Protein AF-A0A8T6F4T0-F1 (afdb_monomer)

Foldseek 3Di:
DDPPPDPPPPPPQPQPPAPQCLLVLLVVLCVQLVHDLVRLCVQLVHDSVVSVCVNVVHGDGPVVVVSQQSSQVSDVCGCCSNRVPPVVPPPPPPPPPPDDDDDDD

Structure (mmCIF, N/CA/C/O backbone):
data_AF-A0A8T6F4T0-F1
#
_entry.id   AF-A0A8T6F4T0-F1
#
loop_
_atom_site.group_PDB
_atom_site.id
_atom_site.type_symbol
_atom_site.label_atom_id
_atom_site.label_alt_id
_atom_site.label_comp_id
_atom_site.label_asym_id
_atom_site.label_entity_id
_atom_site.label_seq_id
_atom_site.pdbx_PDB_ins_code
_atom_site.Cartn_x
_atom_site.Cartn_y
_atom_site.Cartn_z
_atom_site.occupancy
_atom_site.B_iso_or_equiv
_atom_site.auth_seq_id
_atom_site.auth_comp_id
_atom_site.auth_asym_id
_atom_site.auth_atom_id
_atom_site.pdbx_PDB_model_num
ATOM 1 N N . MET A 1 1 ? 40.408 -30.796 -5.777 1.00 40.78 1 MET A N 1
ATOM 2 C CA . MET A 1 1 ? 39.654 -29.657 -5.211 1.00 40.78 1 MET A CA 1
ATOM 3 C C . MET A 1 1 ? 39.073 -28.874 -6.378 1.00 40.78 1 MET A C 1
ATOM 5 O O . MET A 1 1 ? 39.738 -27.997 -6.909 1.00 40.78 1 MET A O 1
ATOM 9 N N . SER A 1 2 ? 37.887 -29.267 -6.843 1.00 46.84 2 SER A N 1
ATOM 10 C CA . SER A 1 2 ? 37.190 -28.599 -7.945 1.00 46.84 2 SER A CA 1
ATOM 11 C C . SER A 1 2 ? 36.142 -27.685 -7.327 1.00 46.84 2 SER A C 1
ATOM 13 O O . SER A 1 2 ? 35.067 -28.140 -6.958 1.00 46.84 2 SER A O 1
ATOM 15 N N . SER A 1 3 ? 36.494 -26.417 -7.117 1.00 47.44 3 SER A N 1
ATOM 16 C CA . SER A 1 3 ? 35.524 -25.402 -6.714 1.00 47.44 3 SER A CA 1
ATOM 17 C C . SER A 1 3 ? 34.637 -25.098 -7.911 1.00 47.44 3 SER A C 1
ATOM 19 O O . SER A 1 3 ? 35.038 -24.391 -8.837 1.00 47.44 3 SER A O 1
ATOM 21 N N . GLU A 1 4 ? 33.438 -25.668 -7.886 1.00 47.84 4 GLU A N 1
ATOM 22 C CA . GLU A 1 4 ? 32.317 -25.246 -8.709 1.00 47.84 4 GLU A CA 1
ATOM 23 C C . GLU A 1 4 ? 32.117 -23.745 -8.480 1.00 47.84 4 GLU A C 1
ATOM 25 O O . GLU A 1 4 ? 31.735 -23.303 -7.394 1.00 47.84 4 GLU A O 1
ATOM 30 N N . ARG A 1 5 ? 32.476 -22.933 -9.481 1.00 53.31 5 ARG A N 1
ATOM 31 C CA . ARG A 1 5 ? 32.178 -21.503 -9.458 1.00 53.31 5 ARG A CA 1
ATOM 32 C C . ARG A 1 5 ? 30.665 -21.387 -9.461 1.00 53.31 5 ARG A C 1
ATOM 34 O O . ARG A 1 5 ? 30.026 -21.708 -10.460 1.00 53.31 5 ARG A O 1
ATOM 41 N N . GLY A 1 6 ? 30.141 -20.976 -8.310 1.00 47.25 6 GLY A N 1
ATOM 42 C CA . GLY A 1 6 ? 28.734 -20.720 -8.082 1.00 47.25 6 GLY A CA 1
ATOM 43 C C . GLY A 1 6 ? 28.152 -19.950 -9.253 1.00 47.25 6 GLY A C 1
ATOM 44 O O . GLY A 1 6 ? 28.643 -18.886 -9.630 1.00 47.25 6 GLY A O 1
ATOM 45 N N . SER A 1 7 ? 27.119 -20.542 -9.836 1.00 46.44 7 SER A N 1
ATOM 46 C CA . SER A 1 7 ? 26.242 -19.889 -10.783 1.00 46.44 7 SER A CA 1
ATOM 47 C C . SER A 1 7 ? 25.612 -18.705 -10.050 1.00 46.44 7 SER A C 1
ATOM 49 O O . SER A 1 7 ? 24.629 -18.858 -9.325 1.00 46.44 7 SER A O 1
ATOM 51 N N . SER A 1 8 ? 26.226 -17.525 -10.157 1.00 44.00 8 SER A N 1
ATOM 52 C CA . SER A 1 8 ? 25.557 -16.265 -9.861 1.00 44.00 8 SER A CA 1
ATOM 53 C C . SER A 1 8 ? 24.445 -16.135 -10.888 1.00 44.00 8 SER A C 1
ATOM 55 O O . SER A 1 8 ? 24.624 -15.528 -11.942 1.00 44.00 8 SER A O 1
ATOM 57 N N . ALA A 1 9 ? 23.304 -16.755 -10.590 1.00 53.69 9 ALA A N 1
ATOM 58 C CA . ALA A 1 9 ? 22.046 -16.400 -11.199 1.00 53.69 9 ALA A CA 1
ATOM 59 C C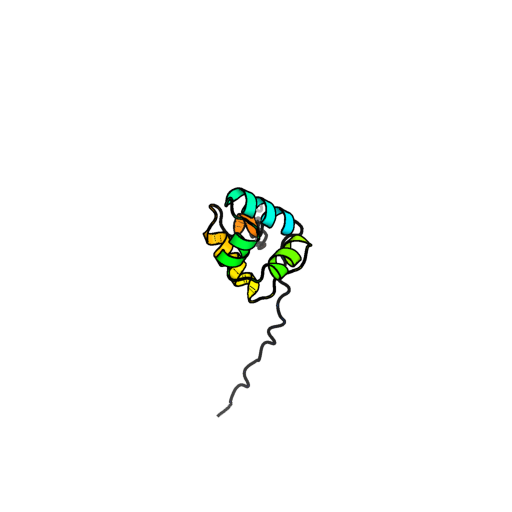 . ALA A 1 9 ? 21.905 -14.896 -10.973 1.00 53.69 9 ALA A C 1
ATOM 61 O O . ALA A 1 9 ? 21.663 -14.441 -9.855 1.00 53.69 9 ALA A O 1
ATOM 62 N N . LEU A 1 10 ? 22.186 -14.124 -12.022 1.00 43.91 10 LEU A N 1
ATOM 63 C CA . LEU A 1 10 ? 21.859 -12.716 -12.103 1.00 43.91 10 LEU A CA 1
ATOM 64 C C . LEU A 1 10 ? 20.375 -12.628 -11.756 1.00 43.91 10 LEU A C 1
ATOM 66 O O . LEU A 1 10 ? 19.523 -12.963 -12.581 1.00 43.91 10 LEU A O 1
ATOM 70 N N . TYR A 1 11 ? 20.073 -12.239 -10.515 1.00 44.56 11 TYR A N 1
ATOM 71 C CA . TYR A 1 11 ? 18.744 -11.801 -10.124 1.00 44.56 11 TYR A CA 1
ATOM 72 C C . TYR A 1 11 ? 18.483 -10.545 -10.939 1.00 44.56 11 TYR A C 1
ATOM 74 O O . TYR A 1 11 ? 18.775 -9.425 -10.525 1.00 44.56 11 TYR A O 1
ATOM 82 N N . THR A 1 12 ? 17.993 -10.751 -12.156 1.00 47.09 12 THR A N 1
ATOM 83 C CA . THR A 1 12 ? 17.376 -9.685 -12.921 1.00 47.09 12 THR A CA 1
ATOM 84 C C . THR A 1 12 ? 16.196 -9.280 -12.050 1.00 47.09 12 THR A C 1
ATOM 86 O O . THR A 1 12 ? 15.398 -10.169 -11.735 1.00 47.09 12 THR A O 1
ATOM 89 N N . PRO A 1 13 ? 16.120 -8.031 -11.553 1.00 51.22 13 PRO A N 1
ATOM 90 C CA . PRO A 1 13 ? 15.000 -7.621 -10.725 1.00 51.22 13 PRO A CA 1
ATOM 91 C C . PRO A 1 13 ? 13.737 -7.937 -11.517 1.00 51.22 13 PRO A C 1
ATOM 93 O O . PRO A 1 13 ? 13.501 -7.358 -12.577 1.00 51.22 13 PRO A O 1
ATOM 96 N N . GLY A 1 14 ? 12.997 -8.947 -11.056 1.00 50.97 14 GLY A N 1
ATOM 97 C CA . GLY A 1 14 ? 11.760 -9.345 -11.693 1.00 50.97 14 GLY A CA 1
ATOM 98 C C . GLY A 1 14 ? 10.863 -8.125 -11.663 1.00 50.97 14 GLY A C 1
ATOM 99 O O . GLY A 1 14 ? 10.614 -7.574 -10.590 1.00 50.97 14 GLY A O 1
ATOM 100 N N . ILE A 1 15 ? 10.442 -7.659 -12.835 1.00 54.56 15 ILE A N 1
ATOM 101 C CA . ILE A 1 15 ? 9.410 -6.634 -12.908 1.00 54.56 15 ILE A CA 1
ATOM 102 C C . ILE A 1 15 ? 8.206 -7.248 -12.197 1.00 54.56 15 ILE A C 1
ATOM 104 O O . ILE A 1 15 ? 7.690 -8.278 -12.632 1.00 54.56 15 ILE A O 1
ATOM 108 N N . ALA A 1 16 ? 7.833 -6.688 -11.049 1.00 58.78 16 ALA A N 1
ATOM 109 C CA . ALA A 1 16 ? 6.712 -7.186 -10.272 1.00 58.78 16 ALA A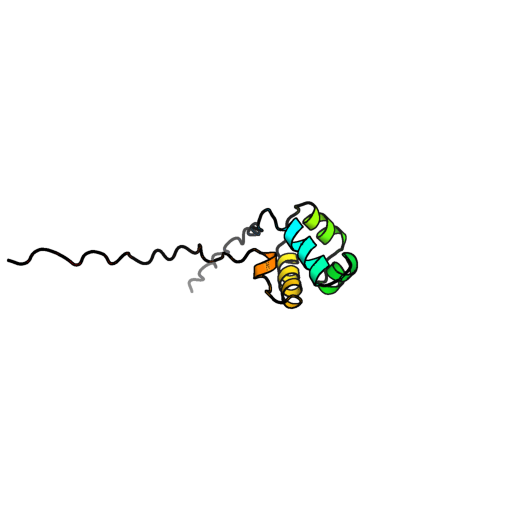 CA 1
ATOM 110 C C . ALA A 1 16 ? 5.439 -6.937 -11.080 1.00 58.78 16 ALA A C 1
ATOM 112 O O . ALA A 1 16 ? 4.944 -5.821 -11.060 1.00 58.78 16 ALA A O 1
ATOM 113 N N . LEU A 1 17 ? 4.958 -7.942 -11.822 1.00 67.12 17 LEU A N 1
ATOM 114 C CA . LEU A 1 17 ? 3.733 -7.885 -12.627 1.00 67.12 17 LEU A CA 1
ATOM 115 C C . LEU A 1 17 ? 2.523 -7.707 -11.711 1.00 67.12 17 LEU A C 1
ATOM 117 O O . LEU A 1 17 ? 1.888 -8.672 -11.293 1.00 67.12 17 LEU A O 1
ATOM 121 N N . LEU A 1 18 ? 2.256 -6.453 -11.359 1.00 73.81 18 LEU A N 1
ATOM 122 C CA . LEU A 1 18 ? 1.028 -6.049 -10.704 1.00 73.81 18 LEU A CA 1
ATOM 123 C C . LEU A 1 18 ? -0.102 -5.993 -11.732 1.00 73.81 18 LEU A C 1
ATOM 125 O O . LEU A 1 18 ? 0.153 -5.704 -12.903 1.00 73.81 18 LEU A O 1
ATOM 129 N N . PRO A 1 19 ? -1.347 -6.246 -11.306 1.00 79.62 19 PRO A N 1
ATOM 130 C CA . PRO A 1 19 ? -2.484 -6.126 -12.200 1.00 79.62 19 PRO A CA 1
ATOM 131 C C . PRO A 1 19 ? -2.700 -4.658 -12.602 1.00 79.62 19 PRO A C 1
ATOM 133 O O . PRO A 1 19 ? -2.432 -3.741 -11.822 1.00 79.62 19 PRO A O 1
ATOM 136 N N . ASP A 1 20 ? -3.208 -4.421 -13.813 1.00 82.44 20 ASP A N 1
ATOM 137 C CA . ASP A 1 20 ? -3.394 -3.069 -14.367 1.00 82.44 20 ASP A CA 1
ATOM 138 C C . ASP A 1 20 ? -4.334 -2.190 -13.519 1.00 82.44 20 ASP A C 1
ATOM 140 O O . ASP A 1 20 ? -4.224 -0.962 -13.497 1.00 82.44 20 ASP A O 1
ATOM 144 N N . ASP A 1 21 ? -5.245 -2.812 -12.769 1.00 83.94 21 ASP A N 1
ATOM 145 C CA . ASP A 1 21 ? -6.175 -2.152 -11.854 1.00 83.94 21 ASP A CA 1
ATOM 146 C C . ASP A 1 21 ? -5.608 -1.957 -10.433 1.00 83.94 21 ASP A C 1
ATOM 148 O O . ASP A 1 21 ? -6.316 -1.480 -9.542 1.00 83.94 21 ASP A O 1
ATOM 152 N N . PHE A 1 22 ? -4.321 -2.241 -10.207 1.00 86.25 22 PHE A N 1
ATOM 153 C CA . PHE A 1 22 ? -3.646 -2.056 -8.919 1.00 86.25 22 PHE A CA 1
ATOM 154 C C . PHE A 1 22 ? -3.883 -0.679 -8.263 1.00 86.25 22 PHE A C 1
ATOM 156 O O . PHE A 1 22 ? -4.213 -0.648 -7.074 1.00 86.25 22 PHE A O 1
ATOM 163 N N . PRO A 1 23 ? -3.819 0.468 -8.976 1.00 88.38 23 PRO A N 1
ATOM 164 C CA . PRO A 1 23 ? -4.107 1.770 -8.367 1.00 88.38 23 PRO A CA 1
ATOM 165 C C . PRO A 1 23 ? -5.536 1.887 -7.811 1.0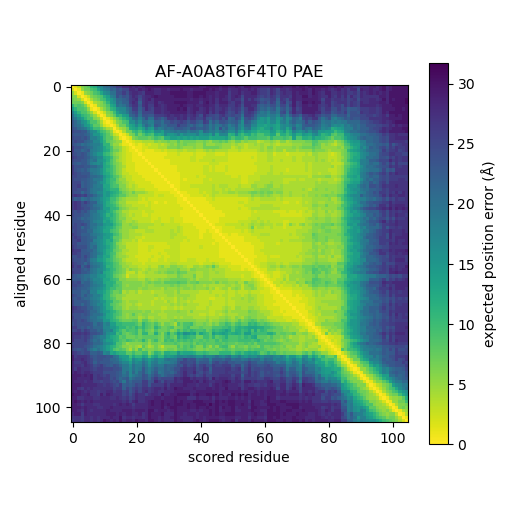0 88.38 23 PRO A C 1
ATOM 167 O O . PRO A 1 23 ? -5.766 2.530 -6.780 1.00 88.38 23 PRO A O 1
ATOM 170 N N . HIS A 1 24 ? -6.501 1.246 -8.477 1.00 86.88 24 HIS A N 1
ATOM 171 C CA . HIS A 1 24 ? -7.897 1.220 -8.044 1.00 86.88 24 HIS A CA 1
ATOM 172 C C . HIS A 1 24 ? -8.055 0.325 -6.814 1.00 86.88 24 HIS A C 1
ATOM 174 O O . HIS A 1 24 ? -8.675 0.736 -5.834 1.00 86.88 24 HIS A O 1
ATOM 180 N N . ARG A 1 25 ? -7.409 -0.848 -6.808 1.00 85.94 25 ARG A N 1
ATOM 181 C CA . ARG A 1 25 ? -7.388 -1.766 -5.656 1.00 85.94 25 ARG A CA 1
ATOM 182 C C . ARG A 1 25 ? -6.775 -1.120 -4.419 1.00 85.94 25 ARG A C 1
ATOM 184 O O . ARG A 1 25 ? -7.323 -1.235 -3.328 1.00 85.94 25 ARG A O 1
ATOM 191 N N . LEU A 1 26 ? -5.683 -0.380 -4.592 1.00 86.94 26 LEU A N 1
ATOM 192 C CA . LEU A 1 26 ? -5.042 0.370 -3.516 1.00 86.94 26 LEU A CA 1
ATOM 193 C C . LEU A 1 26 ? -5.978 1.450 -2.936 1.00 86.94 26 LEU A C 1
ATOM 195 O O . LEU A 1 26 ? -6.003 1.675 -1.727 1.00 86.94 26 LEU A O 1
ATOM 199 N N . THR A 1 27 ? -6.789 2.085 -3.787 1.00 88.25 27 THR A N 1
ATOM 200 C CA . THR A 1 27 ? -7.810 3.060 -3.365 1.00 88.25 27 THR A CA 1
ATOM 201 C C . THR A 1 27 ? -8.948 2.397 -2.595 1.00 88.25 27 THR A C 1
ATOM 203 O O . THR A 1 27 ? -9.268 2.847 -1.496 1.00 88.25 27 THR A O 1
ATOM 206 N N . ALA A 1 28 ? -9.479 1.279 -3.090 1.00 84.94 28 ALA A N 1
ATOM 207 C CA . ALA A 1 28 ? -10.498 0.503 -2.383 1.00 84.94 28 ALA A CA 1
ATOM 208 C C . ALA A 1 28 ? -9.996 0.002 -1.014 1.00 84.94 28 ALA A C 1
ATOM 210 O O . ALA A 1 28 ? -10.728 0.006 -0.022 1.00 84.94 28 ALA A O 1
ATOM 211 N N . LEU A 1 29 ? -8.716 -0.370 -0.920 1.00 82.94 29 LEU A N 1
ATOM 212 C CA . LEU A 1 29 ? -8.093 -0.777 0.337 1.00 82.94 29 LEU A CA 1
ATOM 213 C C . LEU A 1 29 ? -8.044 0.365 1.361 1.00 82.94 29 LEU A C 1
ATOM 215 O O . LEU A 1 29 ? -8.333 0.177 2.544 1.00 82.94 29 LEU A O 1
ATOM 219 N N . LYS A 1 30 ? -7.696 1.570 0.904 1.00 87.75 30 LYS A N 1
ATOM 220 C CA . LYS A 1 30 ? -7.680 2.784 1.729 1.00 87.75 30 LYS A CA 1
ATOM 221 C C . LYS A 1 30 ? -9.072 3.120 2.258 1.00 87.75 30 LYS A C 1
ATOM 223 O O . LYS A 1 30 ? -9.209 3.582 3.386 1.00 87.75 30 LYS A O 1
ATOM 228 N N . GLU A 1 31 ? -10.101 2.902 1.450 1.00 87.25 31 GLU A N 1
ATOM 229 C CA . GLU A 1 31 ? -11.496 3.086 1.858 1.00 87.25 31 GLU A CA 1
ATOM 230 C C . GLU A 1 31 ? -11.924 2.033 2.884 1.00 87.25 31 GLU A C 1
ATOM 232 O O . GLU A 1 31 ? -12.506 2.382 3.906 1.00 87.25 31 GLU A O 1
ATOM 237 N N . THR A 1 32 ? -11.540 0.773 2.671 1.00 82.62 32 THR A N 1
ATOM 238 C CA . THR A 1 32 ? -11.862 -0.349 3.569 1.00 82.62 32 THR A CA 1
ATOM 239 C C . THR A 1 32 ? -11.209 -0.205 4.946 1.00 82.62 32 THR A C 1
ATOM 241 O O . THR A 1 32 ? -11.827 -0.491 5.966 1.00 82.62 32 THR A O 1
ATOM 244 N N . THR A 1 33 ? -9.958 0.254 4.987 1.00 82.31 33 THR A N 1
ATOM 245 C CA . THR A 1 33 ? -9.202 0.451 6.238 1.00 82.31 33 THR A CA 1
ATOM 246 C C . THR A 1 33 ? -9.566 1.747 6.964 1.00 82.31 33 THR A C 1
ATOM 248 O O . THR A 1 33 ? -9.182 1.929 8.116 1.00 82.31 33 THR A O 1
ATOM 251 N N . GLY A 1 34 ? -10.261 2.678 6.301 1.00 86.31 34 GLY A N 1
ATOM 252 C CA . GLY A 1 34 ? -10.548 4.011 6.838 1.00 86.31 34 GLY A CA 1
ATOM 253 C C . GLY A 1 34 ? -9.308 4.898 7.022 1.00 86.31 34 GLY A C 1
ATOM 254 O O . GLY A 1 34 ? -9.422 6.009 7.541 1.00 86.31 34 GLY A O 1
ATOM 255 N N . LEU A 1 35 ? -8.125 4.449 6.591 1.00 87.25 35 LEU A N 1
ATOM 256 C CA . LEU A 1 35 ? -6.876 5.184 6.766 1.00 87.25 35 LEU A CA 1
ATOM 257 C C . LEU A 1 35 ? -6.791 6.382 5.809 1.00 87.25 35 LEU A C 1
ATOM 259 O O . LEU A 1 35 ? -7.371 6.412 4.716 1.00 87.25 35 LEU A O 1
ATOM 263 N N . THR A 1 36 ? -6.026 7.399 6.202 1.00 92.25 36 THR A N 1
ATOM 264 C CA . THR A 1 36 ? -5.544 8.410 5.254 1.00 92.25 36 THR A CA 1
ATOM 265 C C . THR A 1 36 ? -4.414 7.818 4.413 1.00 92.25 36 THR A C 1
ATOM 267 O O . THR A 1 36 ? -3.818 6.806 4.773 1.00 92.25 36 THR A O 1
ATOM 270 N N . TRP A 1 37 ? -4.085 8.449 3.286 1.00 89.75 37 TRP A N 1
ATOM 271 C CA . TRP A 1 37 ? -2.949 8.008 2.472 1.00 89.75 37 TRP A CA 1
ATOM 272 C C . TRP A 1 37 ? -1.620 8.072 3.235 1.00 89.75 37 TRP A C 1
ATOM 274 O O . TRP A 1 37 ? -0.819 7.150 3.134 1.00 89.75 37 TRP A O 1
ATOM 284 N N . GLU A 1 38 ? -1.405 9.117 4.036 1.00 91.19 38 GLU A N 1
ATOM 285 C CA . GLU A 1 38 ? -0.236 9.209 4.923 1.00 91.19 38 GLU A CA 1
ATOM 286 C C . GLU A 1 38 ? -0.266 8.154 6.027 1.00 91.19 38 GLU A C 1
ATOM 288 O O . GLU A 1 38 ? 0.759 7.537 6.300 1.00 91.19 38 GLU A O 1
ATOM 293 N N . GLY A 1 39 ? -1.434 7.905 6.625 1.00 89.81 39 GLY A N 1
ATOM 294 C CA . GLY A 1 39 ? -1.602 6.858 7.630 1.00 89.81 39 GLY A CA 1
ATOM 295 C C . GLY A 1 39 ? -1.261 5.484 7.065 1.00 89.81 39 GLY A C 1
ATOM 296 O O . GLY A 1 39 ? -0.481 4.759 7.664 1.00 89.81 39 GLY A O 1
ATOM 297 N N . MET A 1 40 ? -1.755 5.171 5.865 1.00 88.75 40 MET A N 1
ATOM 298 C CA . MET A 1 40 ? -1.427 3.934 5.161 1.00 88.75 40 MET A CA 1
ATOM 299 C C . MET A 1 40 ? 0.072 3.829 4.857 1.00 88.75 40 MET A C 1
ATOM 301 O O . MET A 1 40 ? 0.658 2.784 5.113 1.00 88.75 40 MET A O 1
ATOM 305 N N . ALA A 1 41 ? 0.699 4.900 4.357 1.00 90.38 41 ALA A N 1
ATOM 306 C CA . ALA A 1 41 ? 2.136 4.929 4.084 1.00 90.38 41 ALA A CA 1
ATOM 307 C C . ALA A 1 41 ? 2.963 4.671 5.357 1.00 90.38 41 ALA A C 1
ATOM 309 O O . ALA A 1 41 ? 3.876 3.847 5.353 1.00 90.38 41 ALA A O 1
ATOM 310 N N . CYS A 1 42 ? 2.582 5.321 6.459 1.00 90.00 42 CYS A N 1
ATOM 311 C CA . CYS A 1 42 ? 3.203 5.158 7.769 1.00 90.00 42 CYS A CA 1
ATOM 312 C C . CYS A 1 42 ? 3.024 3.733 8.315 1.00 90.00 42 CYS A C 1
ATOM 314 O O . CYS A 1 42 ? 3.990 3.130 8.775 1.00 90.00 42 CYS A O 1
ATOM 316 N N . SER A 1 43 ? 1.823 3.157 8.190 1.00 85.69 43 SER A N 1
ATOM 317 C CA . SER A 1 43 ? 1.527 1.792 8.640 1.00 85.69 43 SER A CA 1
ATOM 318 C C . SER A 1 43 ? 2.367 0.722 7.946 1.00 85.69 43 SER A C 1
ATOM 320 O O . SER A 1 43 ? 2.607 -0.318 8.547 1.00 85.69 43 SER A O 1
ATOM 322 N N . ILE A 1 44 ? 2.815 0.966 6.712 1.00 85.25 44 ILE A N 1
ATOM 323 C CA . ILE A 1 44 ? 3.599 -0.002 5.926 1.00 85.25 44 ILE A CA 1
ATOM 324 C C . ILE A 1 44 ? 5.053 0.431 5.716 1.00 85.25 44 ILE A C 1
ATOM 326 O O . ILE A 1 44 ? 5.782 -0.190 4.948 1.00 85.25 44 ILE A O 1
ATOM 330 N N . GLY A 1 45 ? 5.481 1.508 6.381 1.00 88.38 45 GLY A N 1
ATOM 331 C CA . GLY A 1 45 ? 6.862 1.986 6.349 1.00 88.38 45 GLY A CA 1
ATOM 332 C C . GLY A 1 45 ? 7.341 2.487 4.983 1.00 88.38 45 GLY A C 1
ATOM 333 O O . GLY A 1 45 ? 8.537 2.416 4.703 1.00 88.38 45 GLY A O 1
ATOM 334 N N . VAL A 1 46 ? 6.442 2.986 4.126 1.00 88.56 46 VAL A N 1
ATOM 335 C CA . VAL A 1 46 ? 6.800 3.529 2.801 1.00 88.56 46 VAL A CA 1
ATOM 336 C C . VAL A 1 46 ? 6.685 5.044 2.771 1.00 88.56 46 VAL A C 1
ATOM 338 O O . VAL A 1 46 ? 5.892 5.649 3.491 1.00 88.56 46 VAL A O 1
ATOM 341 N N . ASP A 1 47 ? 7.461 5.676 1.893 1.00 89.38 47 ASP A N 1
ATOM 342 C CA . ASP A 1 47 ? 7.375 7.119 1.699 1.00 89.38 47 ASP A CA 1
ATOM 343 C C . ASP A 1 47 ? 6.019 7.495 1.052 1.00 89.38 47 ASP A C 1
ATOM 345 O O . ASP A 1 47 ? 5.617 6.874 0.057 1.00 89.38 47 ASP A O 1
ATOM 349 N N . PRO A 1 48 ? 5.307 8.530 1.542 1.00 88.75 48 PRO A N 1
ATOM 350 C CA . PRO A 1 48 ? 4.038 8.967 0.958 1.00 88.75 48 PRO A CA 1
ATOM 351 C C . PRO A 1 48 ? 4.114 9.294 -0.542 1.00 88.75 48 PRO A C 1
ATOM 353 O O . PRO A 1 48 ? 3.132 9.121 -1.268 1.00 88.75 48 PRO A O 1
ATOM 356 N N . ARG A 1 49 ? 5.277 9.732 -1.043 1.00 89.69 49 ARG A N 1
ATOM 357 C CA . ARG A 1 49 ? 5.523 9.988 -2.469 1.00 89.69 49 ARG A CA 1
ATOM 358 C C . ARG A 1 49 ? 5.594 8.694 -3.270 1.00 89.69 49 ARG A C 1
ATOM 360 O O . ARG A 1 49 ? 5.091 8.670 -4.390 1.00 89.69 49 ARG A O 1
ATOM 367 N N . GLN A 1 50 ? 6.163 7.621 -2.712 1.00 88.75 50 GLN A N 1
ATOM 368 C CA . GLN A 1 50 ? 6.140 6.298 -3.350 1.00 88.75 50 GLN A CA 1
ATOM 369 C C . GLN A 1 50 ? 4.703 5.792 -3.463 1.00 88.75 50 GLN A C 1
ATOM 371 O O . GLN A 1 50 ? 4.271 5.401 -4.545 1.00 88.75 50 GLN A O 1
ATOM 376 N N . LEU A 1 51 ? 3.921 5.914 -2.388 1.00 88.88 51 LEU A N 1
ATOM 377 C CA . LEU A 1 51 ? 2.506 5.549 -2.411 1.00 88.88 51 LEU A CA 1
ATOM 378 C C . LEU A 1 51 ? 1.713 6.396 -3.424 1.00 88.88 51 LEU A C 1
ATOM 380 O O . LEU A 1 51 ? 0.856 5.888 -4.147 1.00 88.88 51 LEU A O 1
ATOM 384 N N . GLN A 1 52 ? 2.021 7.691 -3.540 1.00 89.44 52 GLN A N 1
ATOM 385 C CA . GLN A 1 52 ? 1.437 8.557 -4.567 1.00 89.44 52 GLN A CA 1
ATOM 386 C C . GLN A 1 52 ? 1.830 8.131 -5.988 1.00 89.44 52 GLN A C 1
ATOM 388 O O . GLN A 1 52 ? 1.004 8.213 -6.898 1.00 89.44 52 GLN A O 1
ATOM 393 N N . GLN A 1 53 ? 3.064 7.672 -6.190 1.00 89.31 53 GLN A N 1
ATOM 394 C CA . GLN A 1 53 ? 3.526 7.152 -7.472 1.00 89.31 53 GLN A CA 1
ATOM 395 C C . GLN A 1 53 ? 2.732 5.902 -7.868 1.00 89.31 53 GLN A C 1
ATOM 397 O O . GLN A 1 53 ? 2.283 5.805 -9.007 1.00 89.31 53 GLN A O 1
ATOM 402 N N . TRP A 1 54 ? 2.473 4.999 -6.923 1.00 89.25 54 TRP A N 1
ATOM 403 C CA . TRP A 1 54 ? 1.674 3.788 -7.147 1.00 89.25 54 TRP A CA 1
ATOM 404 C C . TRP A 1 54 ? 0.242 4.096 -7.552 1.00 89.25 54 TRP A C 1
ATOM 406 O O . TRP A 1 54 ? -0.278 3.535 -8.512 1.00 89.25 54 TRP A O 1
ATOM 416 N N . ARG A 1 55 ? -0.367 5.093 -6.907 1.00 88.69 55 ARG A N 1
ATOM 417 C CA . ARG A 1 55 ? -1.697 5.598 -7.278 1.00 88.69 55 ARG A CA 1
ATOM 418 C C . ARG A 1 55 ? -1.764 6.161 -8.699 1.00 88.69 55 ARG A C 1
ATOM 420 O O . ARG A 1 55 ? -2.844 6.236 -9.270 1.00 88.69 55 ARG A O 1
ATOM 427 N N . ARG A 1 56 ? -0.630 6.585 -9.259 1.00 87.62 56 ARG A N 1
ATOM 428 C CA . ARG A 1 56 ? -0.518 7.091 -10.635 1.00 87.62 56 ARG A CA 1
ATOM 429 C C . ARG A 1 56 ? -0.129 6.002 -11.643 1.00 87.62 56 ARG A C 1
ATOM 431 O O . ARG A 1 56 ? 0.130 6.334 -12.793 1.00 87.62 56 ARG A O 1
ATOM 438 N N . GLY A 1 57 ? -0.068 4.734 -11.225 1.00 83.31 57 GLY A N 1
ATOM 439 C CA . GLY A 1 57 ? 0.342 3.608 -12.073 1.00 83.31 57 GLY A CA 1
ATOM 440 C C . GLY A 1 57 ? 1.843 3.311 -12.042 1.00 83.31 57 GLY A C 1
ATOM 441 O O . GLY A 1 57 ? 2.342 2.556 -12.870 1.00 83.31 57 GLY A O 1
ATOM 442 N N . GLY A 1 58 ? 2.586 3.908 -11.108 1.00 83.81 58 GLY A N 1
ATOM 443 C CA . GLY A 1 58 ? 3.973 3.542 -10.851 1.00 83.81 58 GLY A CA 1
ATOM 444 C C . GLY A 1 58 ? 4.091 2.196 -10.147 1.00 83.81 58 GLY A C 1
ATOM 445 O O . GLY A 1 58 ? 3.218 1.793 -9.385 1.00 83.81 58 GLY A O 1
ATOM 446 N N . TRP A 1 59 ? 5.205 1.515 -10.382 1.00 82.25 59 TRP A N 1
ATOM 447 C CA . TRP A 1 59 ? 5.406 0.150 -9.917 1.00 82.25 59 TRP A CA 1
ATOM 448 C C . TRP A 1 59 ? 6.265 0.155 -8.641 1.00 82.25 59 TRP A C 1
ATOM 450 O O . TRP A 1 59 ? 7.244 0.908 -8.573 1.00 82.25 59 TRP A O 1
ATOM 460 N N . PRO A 1 60 ? 5.922 -0.640 -7.613 1.00 82.00 60 PRO A N 1
ATOM 461 C CA . PRO A 1 60 ? 6.763 -0.817 -6.440 1.00 82.00 60 PRO A CA 1
ATOM 462 C C . PRO A 1 60 ? 8.057 -1.536 -6.825 1.00 82.00 60 PRO A C 1
ATOM 464 O O . PRO A 1 60 ? 8.088 -2.417 -7.682 1.00 82.00 60 PRO A O 1
ATOM 467 N N . ASN A 1 61 ? 9.145 -1.162 -6.159 1.00 80.44 61 ASN A N 1
ATOM 468 C CA . ASN A 1 61 ? 10.393 -1.911 -6.237 1.00 80.44 61 ASN A CA 1
ATOM 469 C C . ASN A 1 61 ? 10.337 -3.158 -5.329 1.00 80.44 61 ASN A C 1
ATOM 471 O O . ASN A 1 61 ? 9.408 -3.329 -4.540 1.00 80.44 61 ASN A O 1
ATOM 475 N N . GLY A 1 62 ? 11.352 -4.023 -5.407 1.00 74.19 62 GLY A N 1
ATOM 476 C CA . GLY A 1 62 ? 11.383 -5.269 -4.630 1.00 74.19 62 GLY A CA 1
ATOM 477 C C . GLY A 1 62 ? 11.270 -5.081 -3.109 1.00 74.19 62 GLY A C 1
ATOM 478 O O . GLY A 1 62 ? 10.644 -5.902 -2.449 1.00 74.19 62 GLY A O 1
ATOM 479 N N . GLY A 1 63 ? 11.802 -3.987 -2.551 1.00 75.75 63 GLY A N 1
ATOM 480 C CA . GLY A 1 63 ? 11.650 -3.676 -1.123 1.00 75.75 63 GLY A CA 1
ATOM 481 C C . GLY A 1 63 ? 10.224 -3.249 -0.767 1.00 75.75 63 GLY A C 1
ATOM 482 O O . GLY A 1 63 ? 9.665 -3.691 0.231 1.00 75.75 63 GLY A O 1
ATOM 483 N N . ALA A 1 64 ? 9.597 -2.458 -1.633 1.00 81.38 64 ALA A N 1
ATOM 484 C CA . ALA A 1 64 ? 8.212 -2.033 -1.489 1.00 81.38 64 ALA A CA 1
ATOM 485 C C . ALA A 1 64 ? 7.196 -3.175 -1.642 1.00 81.38 64 ALA A C 1
ATOM 487 O O . ALA A 1 64 ? 6.101 -3.089 -1.092 1.00 81.38 64 ALA A O 1
ATOM 488 N N . MET A 1 65 ? 7.544 -4.258 -2.342 1.00 81.81 65 MET A N 1
ATOM 489 C CA . MET A 1 65 ? 6.685 -5.443 -2.413 1.00 81.81 65 MET A 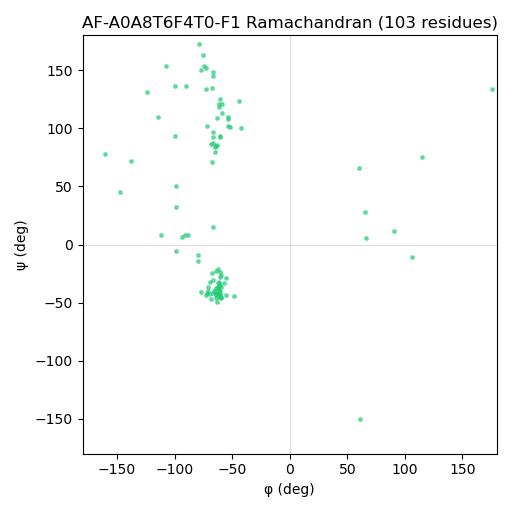CA 1
ATOM 490 C C . MET A 1 65 ? 6.456 -6.069 -1.034 1.00 81.81 65 MET A C 1
ATOM 492 O O . MET A 1 65 ? 5.345 -6.512 -0.763 1.00 81.81 65 MET A O 1
ATOM 496 N N . LEU A 1 66 ? 7.453 -6.057 -0.141 1.00 80.88 66 LEU A N 1
ATOM 497 C CA . LEU A 1 66 ? 7.283 -6.538 1.236 1.00 80.88 66 LEU A CA 1
ATOM 498 C C . LEU A 1 66 ? 6.301 -5.658 2.018 1.00 80.88 66 LEU A C 1
ATOM 500 O O . LEU A 1 66 ? 5.424 -6.179 2.698 1.00 80.88 66 LEU A O 1
ATOM 504 N N . ALA A 1 67 ? 6.361 -4.339 1.830 1.00 83.75 67 ALA A N 1
ATOM 505 C CA . ALA A 1 67 ? 5.398 -3.420 2.434 1.00 83.75 67 ALA A CA 1
ATOM 506 C C . ALA A 1 67 ? 3.956 -3.679 1.957 1.00 83.75 67 ALA A C 1
ATOM 508 O O . ALA A 1 67 ? 3.011 -3.506 2.723 1.00 83.75 67 ALA A O 1
ATOM 509 N N . LEU A 1 68 ? 3.762 -4.135 0.712 1.00 80.62 68 LEU A N 1
ATOM 510 C CA . LEU A 1 68 ? 2.442 -4.551 0.223 1.00 80.62 68 LEU A CA 1
ATOM 511 C C . LEU A 1 68 ? 1.944 -5.844 0.884 1.00 80.62 68 LEU A C 1
ATOM 513 O O . LEU A 1 68 ? 0.738 -5.996 1.075 1.00 80.62 68 LEU A O 1
ATOM 517 N N . VAL A 1 69 ? 2.849 -6.761 1.241 1.00 81.31 69 VAL A N 1
ATOM 518 C CA . VAL A 1 69 ? 2.514 -7.957 2.034 1.00 81.31 69 VAL A CA 1
ATOM 519 C C . VAL A 1 69 ? 2.015 -7.538 3.409 1.00 81.31 69 VAL A C 1
ATOM 521 O O . VAL A 1 69 ? 0.929 -7.961 3.804 1.00 81.31 69 VAL A O 1
ATOM 524 N N . ASP A 1 70 ? 2.744 -6.654 4.091 1.00 81.69 70 ASP A N 1
ATOM 525 C CA . ASP A 1 70 ? 2.337 -6.133 5.398 1.00 81.69 70 ASP A CA 1
ATOM 526 C C . ASP A 1 70 ? 0.996 -5.403 5.308 1.00 81.69 70 ASP A C 1
ATOM 528 O O . ASP A 1 70 ? 0.093 -5.663 6.105 1.00 81.69 70 ASP A O 1
ATOM 532 N N . LEU A 1 71 ? 0.808 -4.579 4.272 1.00 78.00 71 LEU A N 1
ATOM 533 C CA . LEU A 1 71 ? -0.454 -3.890 4.015 1.00 78.00 71 LEU A CA 1
ATOM 534 C C . LEU A 1 71 ? -1.633 -4.863 3.908 1.00 78.00 71 LEU A C 1
ATOM 536 O O . LEU A 1 71 ? -2.712 -4.621 4.447 1.00 78.00 71 LEU A O 1
A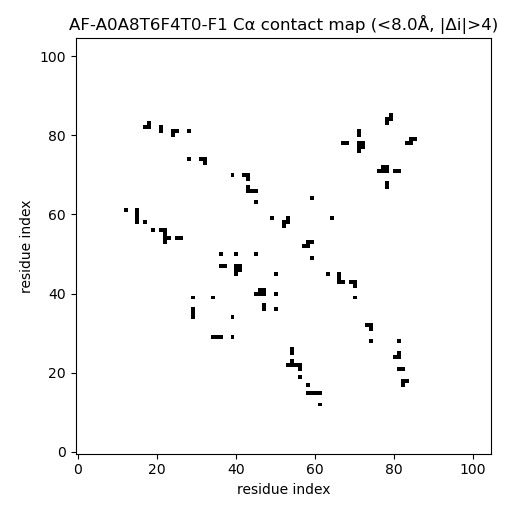TOM 540 N N . ALA A 1 72 ? -1.425 -5.967 3.201 1.00 78.31 72 ALA A N 1
ATOM 541 C CA . ALA A 1 72 ? -2.431 -6.992 3.011 1.00 78.31 72 ALA A CA 1
ATOM 542 C C . ALA A 1 72 ? -2.789 -7.724 4.310 1.00 78.31 72 ALA A C 1
ATOM 544 O O . ALA A 1 72 ? -3.937 -8.132 4.460 1.00 78.31 72 ALA A O 1
ATOM 545 N N . THR A 1 73 ? -1.867 -7.869 5.265 1.00 80.31 73 THR A N 1
ATOM 546 C CA . THR A 1 73 ? -2.191 -8.496 6.562 1.00 80.31 73 THR A CA 1
ATOM 547 C C . THR A 1 73 ? -3.212 -7.698 7.377 1.00 80.31 73 THR A C 1
ATOM 549 O O . THR A 1 73 ? -3.917 -8.271 8.206 1.00 80.31 73 THR A O 1
ATOM 552 N N . LEU A 1 74 ? -3.343 -6.396 7.109 1.00 73.75 74 LEU A N 1
ATOM 553 C CA . LEU A 1 74 ? -4.280 -5.505 7.794 1.00 73.75 74 LEU A CA 1
ATOM 554 C C . LEU A 1 74 ? -5.718 -5.619 7.271 1.00 73.75 74 LEU A C 1
ATOM 556 O O . LEU A 1 74 ? -6.622 -5.023 7.858 1.00 73.75 74 LEU A O 1
ATOM 560 N N . VAL A 1 75 ? -5.950 -6.348 6.171 1.00 69.94 75 VAL A N 1
ATOM 561 C CA . VAL A 1 75 ? -7.255 -6.392 5.500 1.00 69.94 75 VAL A CA 1
ATOM 562 C C . VAL A 1 75 ? -7.776 -7.826 5.382 1.00 69.94 75 VAL A C 1
ATOM 564 O O . VAL A 1 75 ? -7.063 -8.709 4.896 1.00 69.94 75 VAL A O 1
ATOM 567 N N . PRO A 1 76 ? -9.040 -8.091 5.766 1.00 66.50 76 PRO A N 1
ATOM 568 C CA . PRO A 1 76 ? -9.661 -9.389 5.525 1.00 66.50 76 PRO A CA 1
ATOM 569 C C . PRO A 1 76 ? -9.726 -9.673 4.014 1.00 66.50 76 PRO A C 1
ATOM 571 O O . PRO A 1 76 ? -10.310 -8.906 3.257 1.00 66.50 76 PRO A O 1
ATOM 574 N N . GLY A 1 77 ? -9.096 -10.768 3.574 1.00 68.38 77 GLY A N 1
ATOM 575 C CA . GLY A 1 77 ? -8.905 -11.109 2.153 1.00 68.38 77 GLY A CA 1
ATOM 576 C C . GLY A 1 77 ? -7.469 -10.921 1.637 1.00 68.38 77 GLY A C 1
ATOM 577 O O . GLY A 1 77 ? -7.130 -11.434 0.568 1.00 68.38 77 GLY A O 1
ATOM 578 N N . GLY A 1 78 ? -6.596 -10.281 2.422 1.00 72.00 78 GLY A N 1
ATOM 579 C CA . GLY A 1 78 ? -5.148 -10.335 2.240 1.00 72.00 78 GLY A CA 1
ATOM 580 C C . GLY A 1 78 ? -4.635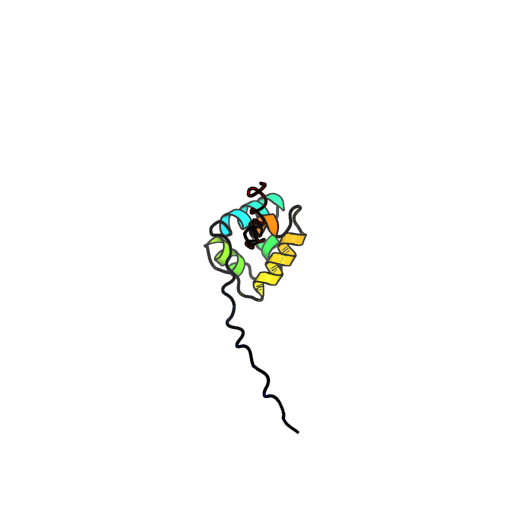 -9.790 0.905 1.00 72.00 78 GLY A C 1
ATOM 581 O O . GLY A 1 78 ? -5.236 -8.928 0.260 1.00 72.00 78 GLY A O 1
ATOM 582 N N . LEU A 1 79 ? -3.511 -10.356 0.452 1.00 71.75 79 LEU A N 1
ATOM 583 C CA . LEU A 1 79 ? -2.890 -10.023 -0.834 1.00 71.75 79 LEU A CA 1
ATOM 584 C C . LEU A 1 79 ? -3.797 -10.355 -2.018 1.00 71.75 79 LEU A C 1
ATOM 586 O O . LEU A 1 79 ? -3.623 -9.781 -3.085 1.00 71.75 79 LEU A O 1
ATOM 590 N N . GLY A 1 80 ? -4.774 -11.249 -1.841 1.00 67.50 80 GLY A N 1
ATOM 591 C CA . GLY A 1 80 ? -5.696 -11.635 -2.904 1.00 67.50 80 GLY A CA 1
ATOM 592 C C . GLY A 1 80 ? -6.553 -10.477 -3.403 1.00 67.50 80 GLY A C 1
ATOM 593 O O . GLY A 1 80 ? -6.811 -10.388 -4.601 1.00 67.50 80 GLY A O 1
ATOM 594 N N . ILE A 1 81 ? -6.915 -9.547 -2.518 1.00 71.44 81 ILE A N 1
ATOM 595 C CA . ILE A 1 81 ? -7.634 -8.327 -2.899 1.00 71.44 81 ILE A CA 1
ATOM 596 C C . ILE A 1 81 ? -6.704 -7.368 -3.650 1.00 71.44 81 ILE A C 1
ATOM 598 O O . ILE A 1 81 ? -7.097 -6.799 -4.669 1.00 71.44 81 ILE A O 1
ATOM 602 N N . LEU A 1 82 ? -5.463 -7.222 -3.180 1.00 73.50 82 LEU A N 1
ATOM 603 C CA . LEU A 1 82 ? -4.516 -6.234 -3.694 1.00 73.50 82 LEU A CA 1
ATOM 604 C C . LEU A 1 82 ? -3.872 -6.638 -5.029 1.00 73.50 82 LEU A C 1
ATOM 606 O O . LEU A 1 82 ? -3.709 -5.807 -5.918 1.00 73.50 82 LEU A O 1
ATOM 610 N N . LEU A 1 83 ? -3.511 -7.913 -5.158 1.00 74.44 83 LEU A N 1
ATOM 611 C CA . LEU A 1 83 ? -2.819 -8.481 -6.315 1.00 74.44 83 LEU A CA 1
ATOM 612 C C . LEU A 1 83 ? -3.769 -9.193 -7.277 1.00 74.44 83 LEU A C 1
ATOM 614 O O . LEU A 1 83 ? -3.330 -9.635 -8.332 1.00 74.44 83 LEU A O 1
ATOM 618 N N . GLY A 1 84 ? -5.050 -9.312 -6.916 1.00 64.06 84 GLY A N 1
ATOM 619 C CA . GLY A 1 84 ? -6.024 -10.054 -7.703 1.00 64.06 84 GLY A CA 1
ATOM 620 C C .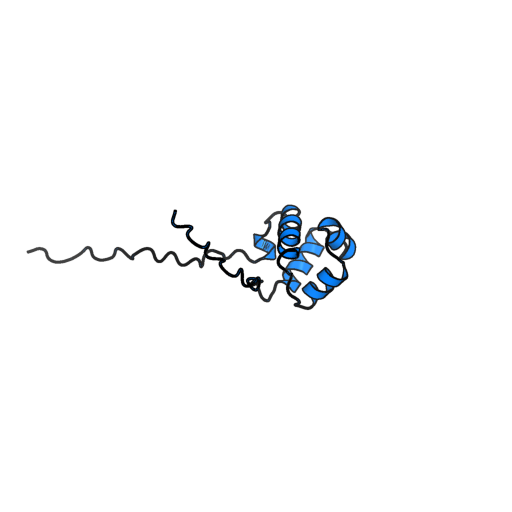 GLY A 1 84 ? -5.596 -11.505 -7.836 1.00 64.06 84 GLY A C 1
ATOM 621 O O . GLY A 1 84 ? -5.260 -11.932 -8.934 1.00 64.06 84 GLY A O 1
ATOM 622 N N . CYS A 1 85 ? -5.576 -12.251 -6.724 1.00 52.53 85 CYS A N 1
ATOM 623 C CA . CYS A 1 85 ? -5.275 -13.684 -6.752 1.00 52.53 85 CYS A CA 1
ATOM 624 C C . CYS A 1 85 ? -6.352 -14.459 -7.527 1.00 52.53 85 CYS A C 1
ATOM 626 O O . CYS A 1 85 ? -7.182 -15.146 -6.944 1.00 52.53 85 CYS A O 1
ATOM 628 N N . ASP A 1 86 ? -6.248 -14.405 -8.848 1.00 49.91 86 ASP A N 1
ATOM 629 C CA . ASP A 1 86 ? -6.500 -15.495 -9.775 1.00 49.91 86 ASP A CA 1
ATOM 630 C C . ASP A 1 86 ? -5.136 -16.112 -10.152 1.00 49.91 86 ASP A C 1
ATOM 632 O O . ASP A 1 86 ? -4.776 -16.314 -11.309 1.00 49.91 86 ASP A O 1
ATOM 636 N N . LEU A 1 87 ? -4.315 -16.429 -9.139 1.00 46.78 87 LEU A N 1
ATOM 637 C CA . LEU A 1 87 ? -3.082 -17.217 -9.307 1.00 46.78 87 LEU A CA 1
ATOM 638 C C . LEU A 1 87 ? -3.381 -18.682 -9.716 1.00 46.78 87 LEU A C 1
ATOM 640 O O . LEU A 1 87 ? -2.508 -19.545 -9.638 1.00 46.78 87 LEU A O 1
ATOM 644 N N . LEU A 1 88 ? -4.607 -18.985 -10.166 1.00 43.50 88 LEU A N 1
ATOM 645 C CA . LEU A 1 88 ? -5.046 -20.293 -10.650 1.00 43.50 88 LEU A CA 1
ATOM 646 C C . LEU A 1 88 ? -4.857 -20.499 -12.160 1.00 43.50 88 LEU A C 1
ATOM 648 O O . LEU A 1 88 ? -5.218 -21.559 -12.667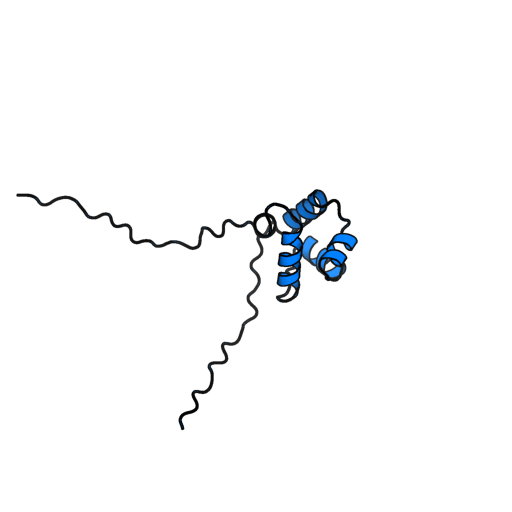 1.00 43.50 88 LEU A O 1
ATOM 652 N N . VAL A 1 89 ? -4.176 -19.590 -12.867 1.00 46.47 89 VAL A N 1
ATOM 653 C CA . VAL A 1 89 ? -3.551 -19.920 -14.165 1.00 46.47 89 VAL A CA 1
ATOM 654 C C . VAL A 1 89 ? -2.053 -20.205 -14.012 1.00 46.47 89 VAL A C 1
ATOM 656 O O . VAL A 1 89 ? -1.265 -20.049 -14.942 1.00 46.47 89 VAL A O 1
ATOM 659 N N . ILE A 1 90 ? -1.628 -20.767 -12.875 1.00 45.81 90 ILE A N 1
ATOM 660 C CA . ILE A 1 90 ? -0.596 -21.802 -12.978 1.00 45.81 90 ILE A CA 1
ATOM 661 C C . ILE A 1 90 ? -1.293 -22.955 -13.695 1.00 45.81 90 ILE A C 1
ATOM 663 O O . ILE A 1 90 ? -1.985 -23.748 -13.060 1.00 45.81 90 ILE A O 1
ATOM 667 N N . ARG A 1 91 ? -1.178 -23.003 -15.032 1.00 44.75 91 ARG A N 1
ATOM 668 C CA . ARG A 1 91 ? -1.603 -24.139 -15.855 1.00 44.75 91 ARG A CA 1
ATOM 669 C C . ARG A 1 91 ? -1.164 -25.422 -15.150 1.00 44.75 91 ARG A C 1
ATOM 671 O O . ARG A 1 91 ? -0.021 -25.856 -15.291 1.00 44.75 91 ARG A O 1
ATOM 678 N N . ARG A 1 92 ? -2.088 -26.088 -14.456 1.00 45.50 92 ARG A N 1
ATOM 679 C CA . ARG A 1 92 ? -2.017 -27.533 -14.317 1.00 45.50 92 ARG A CA 1
ATOM 680 C C . ARG A 1 92 ? -2.246 -28.071 -15.717 1.00 45.50 92 ARG A C 1
ATOM 682 O O . ARG A 1 92 ? -3.365 -28.383 -16.105 1.00 45.50 92 ARG A O 1
ATOM 689 N N . HIS A 1 93 ? -1.162 -28.183 -16.474 1.00 48.22 93 HIS A N 1
ATOM 690 C CA . HIS A 1 93 ? -1.063 -29.195 -17.507 1.00 48.22 93 HIS A CA 1
ATOM 691 C C . HIS A 1 93 ? -1.017 -30.547 -16.778 1.00 48.22 93 HIS A C 1
ATOM 693 O O . HIS A 1 93 ? 0.026 -31.173 -16.633 1.00 48.22 93 HIS A O 1
ATOM 699 N N . GLY A 1 94 ? -2.155 -30.948 -16.210 1.00 41.28 94 GLY A N 1
ATOM 700 C CA . GLY A 1 94 ? -2.399 -32.339 -15.877 1.00 41.28 94 GLY A CA 1
ATOM 701 C C . GLY A 1 94 ? -2.649 -33.064 -17.198 1.00 41.28 94 GLY A C 1
ATOM 702 O O . GLY A 1 94 ? -3.357 -32.514 -18.046 1.00 41.28 94 GLY A O 1
ATOM 703 N N . PRO A 1 95 ? -2.042 -34.236 -17.435 1.00 48.75 95 PRO A N 1
ATOM 704 C CA . PRO A 1 95 ? -2.317 -35.002 -18.637 1.00 48.75 95 PRO A CA 1
ATOM 705 C C . PRO A 1 95 ? -3.805 -35.348 -18.640 1.00 48.75 95 PRO A C 1
ATOM 707 O O . PRO A 1 95 ? -4.323 -35.903 -17.670 1.00 48.75 95 PRO A O 1
ATOM 710 N N . SER A 1 96 ? -4.500 -34.982 -19.716 1.00 46.22 96 SER A N 1
ATOM 711 C CA . SER A 1 96 ? -5.847 -35.473 -19.973 1.00 46.22 96 SER A CA 1
ATOM 712 C C . SER A 1 96 ? -5.724 -36.963 -20.278 1.00 46.22 96 SER A C 1
ATOM 714 O O . SER A 1 96 ? -5.551 -37.362 -21.425 1.00 46.22 96 SER A O 1
ATOM 716 N N . SER A 1 97 ? -5.731 -37.778 -19.223 1.00 56.91 97 SER A N 1
ATOM 717 C CA . SER A 1 97 ? -5.978 -39.213 -19.291 1.00 56.91 97 SER A CA 1
ATOM 718 C C . SER A 1 97 ? -7.377 -39.403 -19.863 1.00 56.91 97 SER A C 1
ATOM 720 O O . SER A 1 97 ? -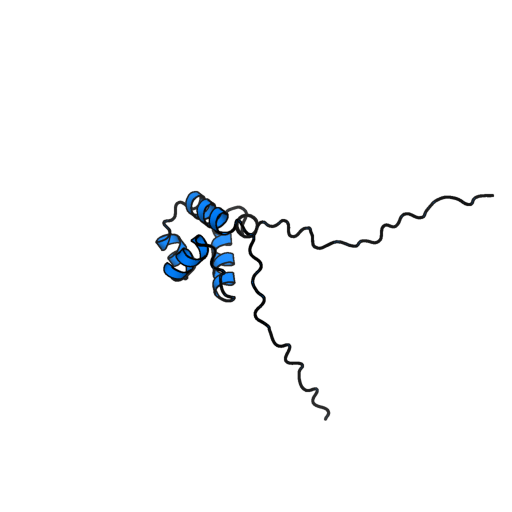8.369 -39.333 -19.144 1.00 56.91 97 SER A O 1
ATOM 722 N N . GLY A 1 98 ? -7.435 -39.577 -21.177 1.00 58.22 98 GLY A N 1
ATOM 723 C CA . GLY A 1 98 ? -8.665 -39.704 -21.940 1.00 58.22 98 GLY A CA 1
ATOM 724 C C . GLY A 1 98 ? -8.494 -40.631 -23.133 1.00 58.22 98 GLY A C 1
ATOM 725 O O . GLY A 1 98 ? -8.938 -40.282 -24.211 1.00 58.22 98 GLY A O 1
ATOM 726 N N . GLU A 1 99 ? -7.853 -41.788 -22.949 1.00 49.78 99 GLU A N 1
ATOM 727 C CA . GLU A 1 99 ? -7.965 -42.919 -23.881 1.00 49.78 99 GLU A CA 1
ATOM 728 C C . GLU A 1 99 ? -8.105 -44.223 -23.086 1.00 49.78 99 GLU A C 1
ATOM 730 O O . GLU A 1 99 ? -7.208 -45.052 -22.962 1.00 49.78 99 GLU A O 1
ATOM 735 N N . ARG A 1 100 ? -9.283 -44.384 -22.488 1.00 61.69 100 ARG A N 1
ATOM 736 C CA . ARG A 1 100 ? -9.943 -45.685 -22.436 1.00 61.69 100 ARG A CA 1
ATOM 737 C C . ARG A 1 100 ? -11.197 -45.518 -23.272 1.00 61.69 100 ARG A C 1
ATOM 739 O O . ARG A 1 100 ? -12.058 -44.770 -22.839 1.00 61.69 100 ARG A O 1
ATOM 746 N N . GLU A 1 101 ? -11.248 -46.140 -24.446 1.00 50.78 101 GLU A N 1
ATOM 747 C CA . GLU A 1 101 ? -12.292 -47.101 -24.828 1.00 50.78 101 GLU A CA 1
ATOM 748 C C . GLU A 1 101 ? -12.098 -47.542 -26.289 1.00 50.78 101 GLU A C 1
ATOM 750 O O . GLU A 1 101 ? -11.921 -46.706 -27.168 1.00 50.78 101 GLU A O 1
ATOM 755 N N . GLY A 1 102 ? -12.184 -48.854 -26.545 1.00 52.09 102 GLY A N 1
ATOM 756 C CA . GLY A 1 102 ? -12.582 -49.366 -27.860 1.00 52.09 102 GLY A CA 1
ATOM 757 C C . GLY A 1 102 ? -11.551 -50.150 -28.675 1.00 52.09 102 GLY A C 1
ATOM 758 O O . GLY A 1 102 ? -11.095 -49.669 -29.702 1.00 52.09 102 GLY A O 1
ATOM 759 N N . ALA A 1 103 ? -11.290 -51.403 -28.296 1.00 49.03 103 ALA A N 1
ATOM 760 C CA . ALA A 1 103 ? -11.195 -52.505 -29.265 1.00 49.03 103 ALA A CA 1
ATOM 761 C C . ALA A 1 103 ? -11.372 -53.837 -28.522 1.00 49.03 103 ALA A C 1
ATOM 763 O O . ALA A 1 103 ? -10.413 -54.526 -28.175 1.00 49.03 103 ALA A O 1
ATOM 764 N N . ALA A 1 104 ? -12.628 -54.143 -28.206 1.00 55.03 104 ALA A N 1
ATOM 765 C CA . ALA A 1 104 ? -13.056 -55.491 -27.878 1.00 55.03 104 ALA A CA 1
ATOM 766 C C . ALA A 1 104 ? -13.502 -56.188 -29.171 1.00 55.03 104 ALA A C 1
ATOM 768 O O . ALA A 1 104 ? -14.263 -55.590 -29.929 1.00 55.03 104 ALA A O 1
ATOM 769 N N . ALA A 1 105 ? -13.067 -57.448 -29.292 1.00 52.38 105 ALA A N 1
ATOM 770 C CA . ALA A 1 105 ? -13.515 -58.518 -30.193 1.00 52.38 105 ALA A CA 1
ATOM 771 C C . ALA A 1 105 ? -13.209 -58.374 -31.693 1.00 52.38 105 ALA A C 1
ATOM 773 O O . ALA A 1 105 ? -13.815 -57.520 -32.372 1.00 52.38 105 ALA A O 1
#

Secondary structure (DSSP, 8-state):
-------------------TTHHHHHHHHHHHH---HHHHHHHTT--HHHHHHHHTTPPPPHHHHHHHHHHHHTSTTHHHHHHT--GGGS---------------

Nearest PDB structures (foldseek):
  1b0n-assembly1_A  TM=8.165E-01  e=6.538E-02  Bacillus subtilis
  6zvh-assembly1_i  TM=7.897E-01  e=5.815E-02  Homo sapiens
  7o81-assembly1_AU  TM=8.046E-01  e=7.351E-02  Oryctolagus cuniculus
  9f9s-assembly1_CN  TM=7.987E-01  e=1.175E-01  Saccharomyces cerevisiae
  3g5g-assembly5_I  TM=7.684E-01  e=1.770E-01  Enterobacter sp. RFL1396

Mean predicted aligned error: 13.99 Å

pLDDT: mean 70.74, std 17.05, range [40.78, 92.25]

Solvent-accessible surface area (backbone atoms only — not comparable to full-atom values): 6770 Å² total; per-residue (Å²): 139,82,80,76,77,73,81,76,71,75,78,66,81,71,80,74,85,66,49,93,59,34,38,57,35,55,48,54,48,35,62,74,70,69,46,51,71,60,53,48,21,60,77,36,76,44,56,54,66,58,57,52,37,30,59,74,71,43,79,70,53,81,73,49,51,55,30,50,52,56,52,15,72,79,40,97,68,33,53,41,62,56,56,56,68,69,75,75,74,63,75,76,80,63,80,81,86,77,84,86,84,90,86,81,134

Radius of gyration: 21.65 Å; Cα contacts (8 Å, |Δi|>4): 71; chains: 1; bounding box: 53×68×39 Å

Sequence (105 aa):
MSSERGSSALYTPGIALLPDDFPHRLTALKETTGLTWEGMACSIGVDPRQLQQWRRGGWPNGGAMLALVDLATLVPGGLGILLGCDLLVIRRHGPSSGEREGAAA